Protein AF-A0A8T6RUY5-F1 (afdb_monomer_lite)

Radius of gyration: 23.04 Å; chains: 1; bounding box: 45×38×57 Å

Structure (mmCIF, N/CA/C/O backbone):
data_AF-A0A8T6RUY5-F1
#
_entry.id   AF-A0A8T6RUY5-F1
#
loop_
_atom_site.group_PDB
_atom_site.id
_atom_site.type_symbol
_atom_site.label_atom_id
_atom_site.label_alt_id
_atom_site.label_comp_id
_atom_site.label_asym_id
_atom_site.label_entity_id
_atom_site.label_seq_id
_atom_site.pdbx_PDB_ins_code
_atom_site.Cartn_x
_atom_site.Cartn_y
_atom_site.Cartn_z
_atom_site.occupancy
_atom_site.B_iso_or_equiv
_atom_site.auth_seq_id
_atom_site.auth_comp_id
_atom_site.auth_asym_id
_atom_site.auth_atom_id
_atom_site.pdbx_PDB_model_num
ATOM 1 N N . ASP A 1 1 ? 9.191 -5.852 -32.279 1.00 81.44 1 ASP A N 1
ATOM 2 C CA . ASP A 1 1 ? 8.400 -6.470 -31.180 1.00 81.44 1 ASP A CA 1
ATOM 3 C C . ASP A 1 1 ? 9.292 -6.345 -29.969 1.00 81.44 1 ASP A C 1
ATOM 5 O O . ASP A 1 1 ? 10.422 -6.797 -30.068 1.00 81.44 1 ASP A O 1
ATOM 9 N N . ILE A 1 2 ? 8.865 -5.676 -28.896 1.00 90.62 2 ILE A N 1
ATOM 10 C CA . ILE A 1 2 ? 9.793 -5.105 -27.901 1.00 90.62 2 ILE A CA 1
ATOM 11 C C . ILE A 1 2 ? 10.819 -6.115 -27.366 1.00 90.62 2 ILE A C 1
ATOM 13 O O . ILE A 1 2 ? 11.994 -5.787 -27.226 1.00 90.62 2 ILE A O 1
ATOM 17 N N . TYR A 1 3 ? 10.406 -7.360 -27.105 1.00 92.69 3 TYR A N 1
ATOM 18 C CA . TYR A 1 3 ? 11.329 -8.384 -26.614 1.00 92.69 3 TYR A CA 1
ATOM 19 C C . TYR A 1 3 ? 12.297 -8.864 -27.704 1.00 92.69 3 TYR A C 1
ATOM 21 O O . TYR A 1 3 ? 13.452 -9.144 -27.395 1.00 92.69 3 TYR A O 1
ATOM 29 N N . LEU A 1 4 ? 11.862 -8.946 -28.967 1.00 94.50 4 LEU A N 1
ATOM 30 C CA . LEU A 1 4 ? 12.744 -9.278 -30.090 1.00 94.50 4 LEU A CA 1
ATOM 31 C C . LEU A 1 4 ? 13.763 -8.169 -30.323 1.00 94.50 4 LEU A C 1
ATOM 33 O O . LEU A 1 4 ? 14.944 -8.476 -30.429 1.00 94.50 4 LEU A O 1
ATOM 37 N N . ASP A 1 5 ? 13.322 -6.911 -30.331 1.00 94.81 5 ASP A N 1
ATOM 38 C CA . ASP A 1 5 ? 14.187 -5.751 -30.569 1.00 94.81 5 ASP A CA 1
ATOM 39 C C . ASP A 1 5 ? 15.249 -5.658 -29.449 1.00 94.81 5 ASP A C 1
ATOM 41 O O . ASP A 1 5 ? 16.430 -5.422 -29.702 1.00 94.81 5 ASP A O 1
ATOM 45 N N . TRP A 1 6 ? 14.868 -5.988 -28.208 1.00 94.69 6 TRP A N 1
ATOM 46 C CA . TRP A 1 6 ? 15.792 -6.093 -27.075 1.00 94.69 6 TRP A CA 1
ATOM 47 C C . TRP A 1 6 ? 16.830 -7.206 -27.255 1.00 94.69 6 TRP A C 1
ATOM 49 O O . TRP A 1 6 ? 18.025 -6.994 -27.040 1.00 94.69 6 TRP A O 1
ATOM 59 N N . PHE A 1 7 ? 16.392 -8.406 -27.651 1.00 96.50 7 PHE A N 1
ATOM 60 C CA . PHE A 1 7 ? 17.310 -9.517 -27.899 1.00 96.50 7 PHE A CA 1
ATOM 61 C C . PHE A 1 7 ? 18.222 -9.256 -29.097 1.00 96.50 7 PHE A C 1
ATOM 63 O O . PHE A 1 7 ? 19.394 -9.605 -29.034 1.00 96.50 7 PHE A O 1
ATOM 70 N N . GLN A 1 8 ? 17.726 -8.634 -30.162 1.00 96.38 8 GLN A N 1
ATOM 71 C CA . GLN A 1 8 ? 18.528 -8.252 -31.323 1.00 96.38 8 GLN A CA 1
ATOM 72 C C . GLN A 1 8 ? 19.637 -7.273 -30.940 1.00 96.38 8 GLN A C 1
ATOM 74 O O . GLN A 1 8 ? 20.793 -7.499 -31.293 1.00 96.38 8 GLN A O 1
ATOM 79 N N . HIS A 1 9 ? 19.319 -6.264 -30.129 1.00 95.62 9 HIS A N 1
ATOM 80 C CA . HIS A 1 9 ? 20.312 -5.305 -29.661 1.00 95.62 9 HIS A CA 1
ATOM 81 C C . HIS A 1 9 ? 21.438 -5.972 -28.857 1.00 95.62 9 HIS A C 1
ATOM 83 O O . HIS A 1 9 ? 22.618 -5.770 -29.132 1.00 95.62 9 HIS A O 1
ATOM 89 N N . TRP A 1 10 ? 21.086 -6.817 -27.882 1.00 96.31 10 TRP A N 1
ATOM 90 C CA . TRP A 1 10 ? 22.069 -7.378 -26.946 1.00 96.31 10 TRP A CA 1
ATOM 91 C C . TRP A 1 10 ? 22.715 -8.697 -27.382 1.00 96.31 10 TRP A C 1
ATOM 93 O O . TRP A 1 10 ? 23.845 -8.971 -26.985 1.00 96.31 10 TRP A O 1
ATOM 103 N N . LEU A 1 11 ? 22.009 -9.547 -28.134 1.00 96.94 11 LEU A N 1
ATOM 104 C CA . LEU A 1 11 ? 22.498 -10.872 -28.544 1.00 96.94 11 LEU A CA 1
ATOM 105 C C . LEU A 1 11 ? 23.002 -10.899 -29.986 1.00 96.94 11 LEU A C 1
ATOM 107 O O . LEU A 1 11 ? 23.891 -11.693 -30.289 1.00 96.94 11 LEU A O 1
ATOM 111 N N . ALA A 1 12 ? 22.417 -10.087 -30.867 1.00 95.88 12 ALA A N 1
ATOM 112 C CA . ALA A 1 12 ? 22.814 -10.005 -32.271 1.00 95.88 12 ALA A CA 1
ATOM 113 C C . ALA A 1 12 ? 23.667 -8.761 -32.583 1.00 95.88 12 ALA A C 1
ATOM 115 O O . ALA A 1 12 ? 24.105 -8.619 -33.721 1.00 95.88 12 ALA A O 1
ATOM 116 N N . GLU A 1 13 ? 23.928 -7.905 -31.583 1.00 94.62 13 GLU A N 1
ATOM 117 C CA . GLU A 1 13 ? 24.676 -6.643 -31.720 1.00 94.62 13 GLU A CA 1
ATOM 118 C C . GLU A 1 13 ? 24.072 -5.713 -32.793 1.00 94.62 13 GLU A C 1
ATOM 120 O O . GLU A 1 13 ? 24.780 -4.954 -33.457 1.00 94.62 13 GLU A O 1
ATOM 125 N N . GLU A 1 14 ? 22.750 -5.783 -32.986 1.00 95.69 14 GLU A N 1
ATOM 126 C CA . GLU A 1 14 ? 22.036 -4.932 -33.936 1.00 95.69 14 GLU A CA 1
ATOM 1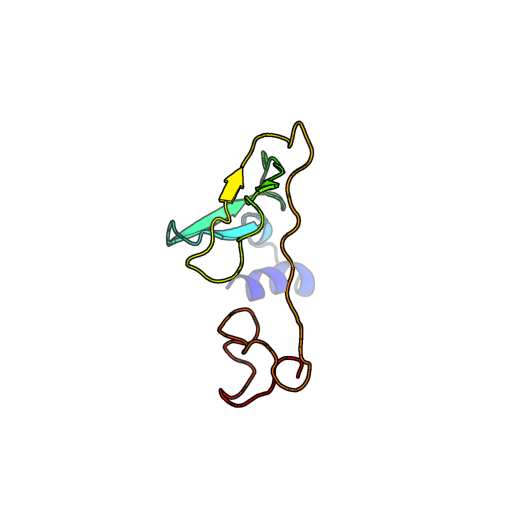27 C C . GLU A 1 14 ? 21.830 -3.522 -33.363 1.00 95.69 14 GLU A C 1
ATOM 129 O O . GLU A 1 14 ? 21.337 -3.335 -32.249 1.00 95.69 14 GLU A O 1
ATOM 134 N N . ASP A 1 15 ? 22.182 -2.511 -34.155 1.00 92.62 15 ASP A N 1
ATOM 135 C CA . ASP A 1 15 ? 21.874 -1.116 -33.847 1.00 92.62 15 ASP A CA 1
ATOM 136 C C . ASP A 1 15 ? 20.409 -0.841 -34.212 1.00 92.62 15 ASP A C 1
ATOM 138 O O . ASP A 1 15 ? 20.048 -0.760 -35.390 1.00 92.62 15 ASP A O 1
ATOM 142 N N . ASN A 1 16 ? 19.551 -0.800 -33.194 1.00 92.19 16 ASN A N 1
ATOM 143 C CA . ASN A 1 16 ? 18.116 -0.581 -33.315 1.00 92.19 16 ASN A CA 1
ATOM 144 C C . ASN A 1 16 ? 17.625 0.396 -32.233 1.00 92.19 16 ASN A C 1
ATOM 146 O O . ASN A 1 16 ? 18.328 0.689 -31.266 1.00 92.19 16 ASN A O 1
ATOM 150 N N . ASP A 1 17 ? 16.386 0.864 -32.370 1.00 93.06 17 ASP A N 1
ATOM 151 C CA . ASP A 1 17 ? 15.836 1.929 -31.521 1.00 93.06 17 ASP A CA 1
ATOM 152 C C . ASP A 1 17 ? 15.312 1.422 -30.158 1.00 93.06 17 ASP A C 1
ATOM 154 O O . ASP A 1 17 ? 14.565 2.122 -29.470 1.00 93.06 17 ASP A O 1
ATOM 158 N N . VAL A 1 18 ? 15.653 0.196 -29.728 1.00 92.44 18 VAL A N 1
ATOM 159 C CA . VAL A 1 18 ? 15.093 -0.368 -28.482 1.00 92.44 18 VAL A CA 1
ATOM 160 C C . VAL A 1 18 ? 15.510 0.424 -27.239 1.00 92.44 18 VAL A C 1
ATOM 162 O O . VAL A 1 18 ? 14.788 0.443 -26.241 1.00 92.44 18 VAL A O 1
ATOM 165 N N . LEU A 1 19 ? 16.657 1.108 -27.296 1.00 91.25 19 LEU A N 1
ATOM 166 C CA . LEU A 1 19 ? 17.152 1.953 -26.209 1.00 91.25 19 LEU A CA 1
ATOM 167 C C . LEU A 1 19 ? 16.455 3.322 -26.124 1.00 91.25 19 LEU A C 1
ATOM 169 O O . LEU A 1 19 ? 16.563 3.971 -25.083 1.00 91.25 19 LEU A O 1
ATOM 173 N N . ASP A 1 20 ? 15.721 3.739 -27.161 1.00 91.75 20 ASP A N 1
ATOM 174 C CA . ASP A 1 20 ? 14.945 4.989 -27.162 1.00 91.75 20 ASP A CA 1
ATOM 175 C C . ASP A 1 20 ? 13.590 4.836 -26.450 1.00 91.75 20 ASP A C 1
ATOM 177 O O . ASP A 1 20 ? 12.881 5.815 -26.192 1.00 91.75 20 ASP A O 1
ATOM 181 N N . MET A 1 21 ? 13.203 3.601 -26.122 1.00 89.88 21 MET A N 1
ATOM 182 C CA . MET A 1 21 ? 11.973 3.324 -25.394 1.00 89.88 21 MET A CA 1
ATOM 183 C C . MET A 1 21 ? 12.050 3.797 -23.933 1.00 89.88 21 MET A C 1
ATOM 185 O O . MET A 1 21 ? 13.111 3.726 -23.309 1.00 89.88 21 MET A O 1
ATOM 189 N N . PRO A 1 22 ? 10.915 4.202 -23.326 1.00 90.88 22 PRO A N 1
ATOM 190 C CA . PRO A 1 22 ? 10.893 4.543 -21.910 1.00 90.88 22 PRO A CA 1
ATOM 191 C C . PRO A 1 22 ? 11.329 3.361 -21.045 1.00 90.88 22 PRO A C 1
ATOM 193 O O . PRO A 1 22 ? 10.880 2.230 -21.254 1.00 90.88 22 PRO A O 1
ATOM 196 N N . LYS A 1 23 ? 12.145 3.636 -20.023 1.00 91.62 23 LYS A N 1
ATOM 197 C CA . LYS A 1 23 ? 12.713 2.598 -19.144 1.00 91.62 23 LYS A CA 1
ATOM 198 C C . LYS A 1 23 ? 11.655 1.790 -18.404 1.00 91.62 23 LYS A C 1
ATOM 200 O O . LYS A 1 23 ? 11.870 0.617 -18.105 1.00 91.62 23 LYS A O 1
ATOM 205 N N . LEU A 1 24 ? 10.526 2.420 -18.084 1.00 94.38 24 LEU A N 1
ATOM 206 C CA . LEU A 1 24 ? 9.385 1.773 -17.462 1.00 94.38 24 LEU A CA 1
ATOM 207 C C . LEU A 1 24 ? 8.099 2.161 -18.170 1.00 94.38 24 LEU A C 1
ATOM 209 O O . LEU A 1 24 ? 7.860 3.331 -18.469 1.00 94.38 24 LEU A O 1
ATOM 213 N N . GLN A 1 25 ? 7.233 1.170 -18.339 1.00 94.62 25 GLN A N 1
ATOM 214 C CA . GLN A 1 25 ? 5.837 1.349 -18.702 1.00 94.62 25 GLN A CA 1
ATOM 215 C C . GLN A 1 25 ? 4.975 0.658 -17.649 1.00 94.62 25 GLN A C 1
ATOM 217 O O . GLN A 1 25 ? 5.254 -0.475 -17.257 1.00 94.62 25 GLN A O 1
ATOM 222 N N . TYR A 1 26 ? 3.938 1.340 -17.174 1.00 95.25 26 TYR A N 1
ATOM 223 C CA . TYR A 1 26 ? 3.018 0.817 -16.172 1.00 95.25 26 TYR A CA 1
ATOM 224 C C . TYR A 1 26 ? 1.577 1.163 -16.534 1.00 95.25 26 TYR A C 1
ATOM 226 O O . TYR A 1 26 ? 1.293 2.194 -17.146 1.00 95.25 26 TYR A O 1
ATOM 234 N N . TYR A 1 27 ? 0.656 0.286 -16.145 1.00 96.50 27 TYR A N 1
ATOM 235 C CA . TYR A 1 27 ? -0.770 0.501 -16.340 1.00 96.50 27 TYR A CA 1
ATOM 236 C C . TYR A 1 27 ? -1.375 1.130 -15.084 1.00 96.50 27 TYR A C 1
ATOM 238 O O . TYR A 1 27 ? -1.378 0.521 -14.009 1.00 96.50 27 TYR A O 1
ATOM 246 N N . LEU A 1 28 ? -1.878 2.358 -15.202 1.00 96.50 28 LEU A N 1
ATOM 247 C CA . LEU A 1 28 ? -2.474 3.076 -14.082 1.00 96.50 28 LEU A CA 1
ATOM 248 C C . LEU A 1 28 ? -3.933 2.642 -13.898 1.00 96.50 28 LEU A C 1
ATOM 250 O O . LEU A 1 28 ? -4.843 3.128 -14.572 1.00 96.50 28 LEU A O 1
ATOM 254 N N . MET A 1 29 ? -4.155 1.728 -12.953 1.00 95.44 29 MET A N 1
ATOM 255 C CA . MET A 1 29 ? -5.498 1.300 -12.555 1.00 95.44 29 MET A CA 1
ATOM 256 C C . MET A 1 29 ? -6.332 2.491 -12.050 1.00 95.44 29 MET A C 1
ATOM 258 O O . MET A 1 29 ? -5.805 3.432 -11.459 1.00 95.44 29 MET A O 1
ATOM 262 N N . GLY A 1 30 ? -7.641 2.473 -12.309 1.00 96.12 30 GLY A N 1
ATOM 263 C CA . GLY A 1 30 ? -8.552 3.586 -12.013 1.00 96.12 30 GLY A CA 1
ATOM 264 C C . GLY A 1 30 ? -8.606 4.636 -13.128 1.00 96.12 30 GLY A C 1
ATOM 265 O O . GLY A 1 30 ? -9.700 4.997 -13.551 1.00 96.12 30 GLY A O 1
ATOM 266 N N . ALA A 1 31 ? -7.451 5.060 -13.656 1.00 96.69 31 ALA A N 1
ATOM 267 C CA . ALA A 1 31 ? -7.377 5.902 -14.859 1.00 96.69 31 ALA A CA 1
ATOM 268 C C . ALA A 1 31 ? -7.515 5.089 -16.161 1.00 96.69 31 ALA A C 1
ATOM 270 O O . ALA A 1 31 ? -7.966 5.620 -17.170 1.00 96.69 31 ALA A O 1
ATOM 271 N N . ASN A 1 32 ? -7.187 3.793 -16.111 1.00 96.56 32 ASN A N 1
ATOM 272 C CA . ASN A 1 32 ? -7.279 2.837 -17.218 1.00 96.56 32 ASN A CA 1
ATOM 273 C C . ASN A 1 32 ? -6.437 3.216 -18.444 1.00 96.56 32 ASN A C 1
ATOM 275 O O . ASN A 1 32 ? -6.901 3.150 -19.582 1.00 96.56 32 ASN A O 1
ATOM 279 N N . GLU A 1 33 ? -5.184 3.597 -18.212 1.00 97.38 33 GLU A N 1
ATOM 280 C CA . GLU A 1 33 ? -4.265 4.019 -19.267 1.00 97.38 33 GLU A CA 1
ATOM 281 C C . GLU A 1 33 ? -2.832 3.538 -19.014 1.00 97.38 33 GLU A C 1
ATOM 283 O O . GLU A 1 33 ? -2.416 3.311 -17.874 1.00 97.38 33 GLU A O 1
ATOM 288 N N . TRP A 1 34 ? -2.069 3.409 -20.098 1.00 96.50 34 TRP A N 1
ATOM 289 C CA . TRP A 1 34 ? -0.630 3.177 -20.047 1.00 96.50 34 TRP A CA 1
ATOM 290 C C . TRP A 1 34 ? 0.114 4.489 -19.800 1.00 96.50 34 TRP A C 1
ATOM 292 O O . TRP A 1 34 ? -0.178 5.506 -20.430 1.00 96.50 34 TRP A O 1
ATOM 302 N N . ARG A 1 35 ? 1.097 4.455 -18.901 1.00 96.12 35 ARG A N 1
ATOM 303 C CA . ARG A 1 35 ? 2.020 5.560 -18.616 1.00 96.12 35 ARG A CA 1
ATOM 304 C C . ARG A 1 35 ? 3.458 5.067 -18.621 1.00 96.12 35 ARG A C 1
ATOM 306 O O . ARG A 1 35 ? 3.711 3.874 -18.471 1.00 96.12 35 A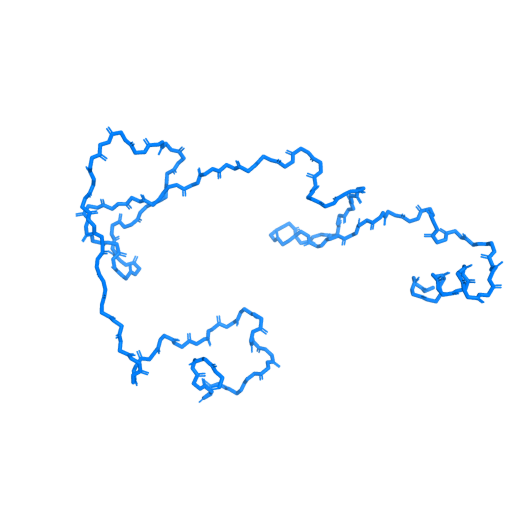RG A O 1
ATOM 313 N N . SER A 1 36 ? 4.392 5.999 -18.756 1.00 96.06 36 SER A N 1
ATOM 314 C CA . SER A 1 36 ? 5.825 5.728 -18.721 1.00 96.06 36 SER A CA 1
ATOM 315 C C . SER A 1 36 ? 6.541 6.535 -17.642 1.00 96.06 36 SER A C 1
ATOM 317 O O . SER A 1 36 ? 6.088 7.616 -17.265 1.00 96.06 36 SER A O 1
ATOM 319 N N . ALA A 1 37 ? 7.661 6.007 -17.152 1.00 95.25 37 ALA A N 1
ATOM 320 C CA . ALA A 1 37 ? 8.542 6.671 -16.195 1.00 95.25 37 ALA A CA 1
ATOM 321 C C . ALA A 1 37 ? 10.005 6.261 -16.425 1.00 95.25 37 ALA A C 1
ATOM 323 O O . ALA A 1 37 ? 10.285 5.208 -16.997 1.00 95.25 37 ALA A O 1
ATOM 324 N N . GLU A 1 38 ? 10.934 7.079 -15.935 1.00 94.88 38 GLU A N 1
ATOM 325 C CA . GLU A 1 38 ? 12.378 6.813 -16.026 1.00 94.88 38 GLU A CA 1
ATOM 326 C C . GLU A 1 38 ? 12.921 5.982 -14.858 1.00 94.88 38 GLU A C 1
ATOM 328 O O . GLU A 1 38 ? 14.021 5.429 -14.931 1.00 94.88 38 GLU A O 1
ATOM 333 N N . SER A 1 39 ? 12.163 5.887 -13.767 1.00 94.75 39 SER A N 1
ATOM 334 C CA . SER A 1 39 ? 12.546 5.157 -12.564 1.00 94.75 39 SER A CA 1
ATOM 335 C C . SER A 1 39 ? 11.338 4.546 -11.853 1.00 94.75 39 SER A C 1
ATOM 337 O O . SER A 1 39 ? 10.192 4.966 -12.028 1.00 94.75 39 SER A O 1
ATOM 339 N N . TRP A 1 40 ? 11.621 3.532 -11.033 1.00 94.12 40 TRP A N 1
ATOM 340 C CA . TRP A 1 40 ? 10.709 3.034 -10.012 1.00 94.12 40 TRP A CA 1
ATOM 341 C C . TRP A 1 40 ? 11.373 3.146 -8.634 1.00 94.12 40 TRP A C 1
ATOM 343 O O . TRP A 1 40 ? 12.502 2.668 -8.492 1.00 94.12 40 TRP A O 1
ATOM 353 N N . PRO A 1 41 ? 10.703 3.713 -7.611 1.00 95.62 41 PRO A N 1
ATOM 354 C CA . PRO A 1 41 ? 9.382 4.357 -7.650 1.00 95.62 41 PRO A CA 1
ATOM 355 C C . PRO A 1 41 ? 9.338 5.571 -8.589 1.00 95.62 41 PRO A C 1
ATOM 357 O O . PRO A 1 41 ? 10.378 6.155 -8.882 1.00 95.62 41 PRO A O 1
ATOM 360 N N . VAL A 1 42 ? 8.142 5.940 -9.061 1.00 95.69 42 VAL A N 1
ATOM 361 C CA . VAL A 1 42 ? 7.959 7.100 -9.952 1.00 95.69 42 VAL A CA 1
ATOM 362 C C . VAL A 1 42 ? 8.520 8.359 -9.282 1.00 95.69 42 VAL A C 1
ATOM 364 O O . VAL A 1 42 ? 8.327 8.566 -8.080 1.00 95.69 42 VAL A O 1
ATOM 367 N N . GLU A 1 43 ? 9.218 9.199 -10.044 1.00 94.56 43 GLU A N 1
ATOM 368 C CA . GLU A 1 43 ? 9.794 10.446 -9.535 1.00 94.56 43 GLU A CA 1
ATOM 369 C C . GLU A 1 43 ? 8.736 11.315 -8.830 1.00 94.56 43 GLU A C 1
ATOM 371 O O . GLU A 1 43 ? 7.598 11.431 -9.283 1.00 94.56 43 GLU A O 1
ATOM 376 N N . GLY A 1 44 ? 9.102 11.897 -7.685 1.00 94.94 44 GLY A N 1
ATOM 377 C CA . GLY A 1 44 ? 8.178 12.677 -6.856 1.00 94.94 44 GLY A CA 1
ATOM 378 C C . GLY A 1 44 ? 7.218 11.846 -5.996 1.00 94.94 44 GLY A C 1
ATOM 379 O O . GLY A 1 44 ? 6.330 12.419 -5.371 1.00 94.94 44 GLY A O 1
ATOM 380 N N . THR A 1 45 ? 7.373 10.517 -5.927 1.00 96.56 45 THR A N 1
ATOM 381 C CA . THR A 1 45 ? 6.604 9.686 -4.984 1.00 96.56 45 THR A CA 1
ATOM 382 C C . THR A 1 45 ? 6.910 10.082 -3.539 1.00 96.56 45 THR A C 1
ATOM 384 O O . THR A 1 45 ? 8.036 9.928 -3.064 1.00 96.56 45 THR A O 1
ATOM 387 N N . GLU A 1 46 ? 5.883 10.522 -2.816 1.00 97.19 46 GLU A N 1
ATOM 388 C CA . GLU A 1 46 ? 5.946 10.787 -1.380 1.00 97.19 46 GLU A CA 1
ATOM 389 C C . GLU A 1 46 ? 5.314 9.630 -0.600 1.00 97.19 46 GLU A C 1
ATOM 391 O O . GLU A 1 46 ? 4.108 9.382 -0.673 1.00 97.19 46 GLU A O 1
ATOM 396 N N . PHE A 1 47 ? 6.124 8.918 0.182 1.00 96.81 47 PHE A N 1
ATOM 397 C CA . PHE A 1 47 ? 5.621 7.893 1.093 1.00 96.81 47 PHE A CA 1
ATOM 398 C C . PHE A 1 47 ? 5.006 8.560 2.322 1.00 96.81 47 PHE A C 1
ATOM 400 O O . PHE A 1 47 ? 5.719 9.043 3.204 1.00 96.81 47 PHE A O 1
ATOM 407 N N . ARG A 1 48 ? 3.673 8.586 2.379 1.00 96.81 48 ARG A N 1
ATOM 408 C CA . ARG A 1 48 ? 2.922 9.213 3.470 1.00 96.81 48 ARG A CA 1
ATOM 409 C C . ARG A 1 48 ? 2.259 8.160 4.367 1.00 96.81 48 ARG A C 1
ATOM 411 O O . ARG A 1 48 ? 1.483 7.355 3.851 1.00 96.81 48 ARG A O 1
ATOM 418 N N . PRO A 1 49 ? 2.506 8.170 5.691 1.00 97.50 49 PRO A N 1
ATOM 419 C CA . PRO A 1 49 ? 1.804 7.293 6.623 1.00 97.50 49 PRO A CA 1
ATOM 420 C C . PRO A 1 49 ? 0.298 7.567 6.637 1.00 97.50 49 PRO A C 1
ATOM 422 O O . PRO A 1 49 ? -0.117 8.721 6.729 1.00 97.50 49 PRO A O 1
ATOM 425 N N . LEU A 1 50 ? -0.499 6.502 6.587 1.00 97.81 50 LEU A N 1
ATOM 426 C CA . LEU A 1 50 ? -1.944 6.524 6.795 1.00 97.81 50 LEU A CA 1
ATOM 427 C C . LEU A 1 50 ? -2.248 5.680 8.038 1.00 97.81 50 LEU A C 1
ATOM 429 O O . LEU A 1 50 ? -1.942 4.489 8.067 1.00 97.81 50 LEU A O 1
ATOM 433 N N . TYR A 1 51 ? -2.783 6.309 9.078 1.00 97.56 51 TYR A N 1
ATOM 434 C CA . TYR A 1 51 ? -2.956 5.724 10.405 1.00 97.56 51 TYR A CA 1
ATOM 435 C C . TYR A 1 51 ? -4.333 5.069 10.557 1.00 97.56 51 TYR A C 1
ATOM 437 O O . TYR A 1 51 ? -5.345 5.629 10.128 1.00 97.56 51 TYR A O 1
ATOM 445 N N . LEU A 1 52 ? -4.356 3.898 11.199 1.00 96.75 52 LEU A N 1
ATOM 446 C CA . LEU A 1 52 ? -5.571 3.209 11.643 1.00 96.75 52 LEU A CA 1
ATOM 447 C C . LEU A 1 52 ? -6.139 3.910 12.884 1.00 96.75 52 LEU A C 1
ATOM 449 O O . LEU A 1 52 ? -5.367 4.357 13.733 1.00 96.75 52 LEU A O 1
ATOM 453 N N . ARG A 1 53 ? -7.467 4.018 12.979 1.00 96.50 53 ARG A N 1
ATOM 454 C CA . ARG A 1 53 ? -8.176 4.599 14.128 1.00 96.50 53 ARG A CA 1
ATOM 455 C C . ARG A 1 53 ? -9.515 3.879 14.322 1.00 96.50 53 ARG A C 1
ATOM 457 O O . ARG A 1 53 ? -10.159 3.531 13.330 1.00 96.50 53 ARG A O 1
ATOM 464 N N . SER A 1 54 ? -9.978 3.779 15.557 1.00 96.12 54 SER A N 1
ATOM 465 C CA . SER A 1 54 ? -11.277 3.207 15.942 1.00 96.12 54 SER A CA 1
ATOM 466 C C . SER A 1 54 ? -11.626 3.656 17.363 1.00 96.12 54 SER A C 1
ATOM 468 O O . SER A 1 54 ? -10.764 4.194 18.064 1.00 96.12 54 SER A O 1
ATOM 470 N N . ASP A 1 55 ? -12.870 3.443 17.793 1.00 95.31 55 ASP A N 1
ATOM 471 C CA . ASP A 1 55 ? -13.253 3.552 19.207 1.00 95.31 55 ASP A CA 1
ATOM 472 C C . ASP A 1 55 ? -13.295 2.147 19.861 1.00 95.31 55 ASP A C 1
ATOM 474 O O . ASP A 1 55 ? -13.995 1.925 20.852 1.00 95.31 55 ASP A O 1
ATOM 478 N N . GLY A 1 56 ? -12.503 1.202 19.323 1.00 96.31 56 GLY A N 1
ATOM 479 C CA . GLY A 1 56 ? -12.406 -0.201 19.752 1.00 96.31 56 GLY A CA 1
ATOM 480 C C . GLY A 1 56 ? -13.389 -1.151 19.061 1.00 96.31 56 GLY A C 1
ATOM 481 O O . GLY A 1 56 ? -13.642 -2.245 19.568 1.00 96.31 56 GLY A O 1
ATOM 482 N N . GLY A 1 57 ? -14.002 -0.720 17.954 1.00 96.62 57 GLY A N 1
ATOM 483 C CA . GLY A 1 57 ? -15.042 -1.455 17.242 1.00 96.62 57 GLY A CA 1
ATOM 484 C C . GLY A 1 57 ? -14.812 -1.571 15.737 1.00 96.62 57 GLY A C 1
ATOM 485 O O . GLY A 1 57 ? -15.792 -1.552 14.988 1.00 96.62 57 GLY A O 1
ATOM 486 N N . ALA A 1 58 ? -13.570 -1.695 15.258 1.00 97.88 58 ALA A N 1
ATOM 487 C CA . ALA A 1 58 ? -13.287 -1.749 13.819 1.00 97.88 58 ALA A CA 1
ATOM 488 C C . ALA A 1 58 ? -13.707 -3.068 13.141 1.00 97.88 58 ALA A C 1
ATOM 490 O O . ALA A 1 58 ? -13.668 -3.172 11.912 1.00 97.88 58 ALA A O 1
ATOM 491 N N . ASN A 1 59 ? -14.087 -4.093 13.909 1.00 97.81 59 ASN A N 1
ATOM 492 C CA . ASN A 1 59 ? -14.444 -5.403 13.376 1.00 97.81 59 ASN A CA 1
ATOM 493 C C . ASN A 1 59 ? -15.654 -5.326 12.434 1.00 97.81 59 ASN A C 1
ATOM 495 O O . ASN A 1 59 ? -16.676 -4.704 12.728 1.00 97.81 59 ASN A O 1
ATOM 499 N N . THR A 1 60 ? -15.580 -6.091 11.340 1.00 97.00 60 THR A N 1
ATOM 500 C CA . THR A 1 60 ? -16.568 -6.126 10.248 1.00 97.00 60 THR A CA 1
ATOM 501 C C . THR A 1 60 ? -16.659 -4.825 9.440 1.00 97.00 60 THR A C 1
ATOM 503 O O . THR A 1 60 ? -16.218 -3.759 9.847 1.00 97.00 60 THR A O 1
ATOM 506 N N . ARG A 1 61 ? -17.318 -4.887 8.277 1.00 95.75 61 ARG A N 1
ATOM 507 C CA . ARG A 1 61 ? -17.581 -3.700 7.439 1.00 95.75 61 ARG A CA 1
ATOM 508 C C . ARG A 1 61 ? -18.431 -2.628 8.142 1.00 95.75 61 ARG A C 1
ATOM 510 O O . ARG A 1 61 ? -18.439 -1.485 7.702 1.00 95.75 61 ARG A O 1
ATOM 517 N N . SER A 1 62 ? -19.209 -3.015 9.150 1.00 97.31 62 SER A N 1
ATOM 518 C CA . SER A 1 62 ? -20.138 -2.127 9.855 1.00 97.31 62 SER A CA 1
ATOM 519 C C . SER A 1 62 ? -19.562 -1.570 11.159 1.00 97.31 62 SER A C 1
ATOM 521 O O . SER A 1 62 ? -20.307 -0.935 11.903 1.00 97.31 62 SER A O 1
ATOM 523 N N . GLY A 1 63 ? -18.278 -1.822 11.430 1.00 97.12 63 GLY A N 1
ATOM 524 C CA . GLY A 1 63 ? -17.550 -1.251 12.556 1.00 97.12 63 GLY A CA 1
ATOM 525 C C . GLY A 1 63 ? -17.261 0.246 12.408 1.00 97.12 63 GLY A C 1
ATOM 526 O O . GLY A 1 63 ? -17.708 0.904 11.464 1.00 97.12 63 GLY A O 1
ATOM 527 N N . ASP A 1 64 ? -16.490 0.779 13.350 1.00 97.44 64 ASP A N 1
ATOM 528 C CA . ASP A 1 64 ? -16.153 2.208 13.462 1.00 97.44 64 ASP A CA 1
ATOM 529 C C . ASP A 1 64 ? -14.770 2.582 12.886 1.00 97.44 64 ASP A C 1
ATOM 531 O O . ASP A 1 64 ? -14.336 3.736 12.974 1.00 97.44 64 ASP A O 1
ATOM 535 N N . GLY A 1 65 ? -14.087 1.611 12.274 1.00 97.19 65 GLY A N 1
ATOM 536 C CA . GLY A 1 65 ? -12.736 1.763 11.753 1.00 97.19 65 GLY A CA 1
ATOM 537 C C . GLY A 1 65 ? -12.627 2.872 10.704 1.00 97.19 65 GLY A C 1
ATOM 538 O O . GLY A 1 65 ? -13.428 2.972 9.770 1.00 97.19 65 GLY A O 1
ATOM 539 N N . ARG A 1 66 ? -11.592 3.701 10.831 1.00 96.75 66 ARG A N 1
ATOM 540 C CA . ARG A 1 66 ? -11.314 4.829 9.929 1.00 96.75 66 ARG A CA 1
ATOM 541 C C . ARG A 1 66 ? -9.816 4.972 9.665 1.00 96.75 66 ARG A C 1
ATOM 543 O O . ARG A 1 66 ? -8.978 4.540 10.452 1.00 96.75 66 ARG A O 1
ATOM 550 N N . LEU A 1 67 ? -9.491 5.620 8.549 1.00 97.44 67 LEU A N 1
ATOM 551 C CA . LEU A 1 67 ? -8.124 5.955 8.154 1.00 97.44 67 LEU A CA 1
ATOM 552 C C . LEU A 1 67 ? -7.906 7.461 8.281 1.00 97.44 67 LEU A C 1
ATOM 554 O O . LEU A 1 67 ? -8.756 8.245 7.857 1.00 97.44 67 LEU A O 1
ATOM 558 N N . SER A 1 68 ? -6.770 7.863 8.848 1.00 96.81 68 SER A N 1
ATOM 559 C CA . SER A 1 68 ? -6.411 9.274 9.019 1.00 96.81 68 SER A CA 1
ATOM 560 C C . SER A 1 68 ? -4.979 9.554 8.587 1.00 96.81 68 SER A C 1
ATOM 562 O O . SER A 1 68 ? -4.083 8.743 8.795 1.00 96.81 68 SER A O 1
ATOM 564 N N . TRP A 1 69 ? -4.749 10.733 8.012 1.00 97.69 69 TRP A N 1
ATOM 565 C CA . TRP A 1 69 ? -3.399 11.234 7.747 1.00 97.69 69 TRP A CA 1
ATOM 566 C C . TRP A 1 69 ? -2.764 11.912 8.967 1.00 97.69 69 TRP A C 1
ATOM 568 O O . TRP A 1 69 ? -1.565 12.190 8.948 1.00 97.69 69 TRP A O 1
ATOM 578 N N . ASP A 1 70 ? -3.563 12.215 9.991 1.00 96.19 70 ASP A N 1
ATOM 579 C CA . ASP A 1 70 ? -3.106 12.859 11.216 1.00 96.19 70 ASP A CA 1
ATOM 580 C C . ASP A 1 70 ? -2.485 11.831 12.160 1.00 96.19 70 ASP A C 1
ATOM 582 O O . ASP A 1 70 ? -3.039 10.753 12.388 1.00 96.19 70 ASP A O 1
ATOM 586 N N . VAL A 1 71 ? -1.337 12.191 12.730 1.00 95.44 71 VAL A N 1
ATOM 587 C CA . VAL A 1 71 ? -0.637 11.357 13.709 1.00 95.44 71 VAL A CA 1
ATOM 588 C C . VAL A 1 71 ? -1.501 11.218 14.970 1.00 95.44 71 VAL A C 1
ATOM 590 O O . VAL A 1 71 ? -1.968 12.238 15.485 1.00 95.44 71 VAL A O 1
ATOM 593 N N . PRO A 1 72 ? -1.682 10.002 15.519 1.00 92.19 72 PRO A N 1
ATOM 594 C CA . PRO A 1 72 ? -2.334 9.816 16.808 1.00 92.19 72 PRO A CA 1
ATOM 595 C C . PRO A 1 72 ? -1.662 10.633 17.914 1.00 92.19 72 PRO A C 1
ATOM 597 O O . PRO A 1 72 ? -0.468 10.494 18.170 1.00 92.19 72 PRO A O 1
ATOM 600 N N . THR A 1 73 ? -2.430 11.496 18.580 1.00 91.50 73 THR A N 1
ATOM 601 C CA . THR A 1 73 ? -1.915 12.381 19.639 1.00 91.50 73 THR A CA 1
ATOM 602 C C . THR A 1 73 ? -2.111 11.831 21.052 1.00 91.50 73 THR A C 1
ATOM 604 O O . THR A 1 73 ? -1.719 12.481 22.017 1.00 91.50 73 THR A O 1
ATOM 607 N N . GLY A 1 74 ? -2.741 10.666 21.196 1.00 89.19 74 GLY A N 1
ATOM 608 C CA . GLY A 1 74 ? -3.048 10.036 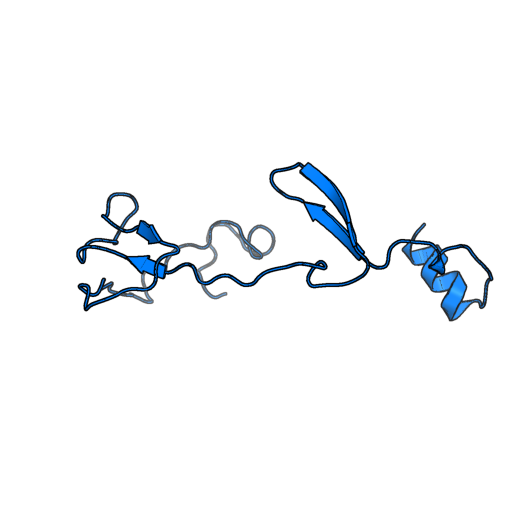22.476 1.00 89.19 74 GLY A CA 1
ATOM 609 C C . GLY A 1 74 ? -3.383 8.559 22.302 1.00 89.19 74 GLY A C 1
ATOM 610 O O . GLY A 1 74 ? -3.373 8.051 21.181 1.00 89.19 74 GLY A O 1
ATOM 611 N N . GLU A 1 75 ? -3.659 7.890 23.417 1.00 92.12 75 GLU A N 1
ATOM 612 C CA . GLU A 1 75 ? -4.082 6.491 23.416 1.00 92.12 75 GLU A CA 1
ATOM 613 C C . GLU A 1 75 ? -5.468 6.345 22.781 1.00 92.12 75 GLU A C 1
ATOM 615 O O . GLU A 1 75 ? -6.368 7.153 23.016 1.00 92.12 75 GLU A O 1
ATOM 620 N N . GLU A 1 76 ? -5.622 5.295 21.984 1.00 95.06 76 GLU A N 1
ATOM 621 C CA . GLU A 1 76 ? -6.896 4.844 21.437 1.00 95.06 76 GLU A CA 1
ATOM 622 C C . GLU A 1 76 ? -7.123 3.389 21.859 1.00 95.06 76 GLU A C 1
ATOM 624 O O . GLU A 1 76 ? -6.142 2.673 22.097 1.00 95.06 76 GLU A O 1
ATOM 629 N N . PRO A 1 77 ? -8.384 2.943 21.986 1.00 95.81 77 PRO A N 1
ATOM 630 C CA . PRO A 1 77 ? -8.683 1.543 22.256 1.00 95.81 77 PRO A CA 1
ATOM 631 C C . PRO A 1 77 ? -8.087 0.626 21.181 1.00 95.81 77 PRO A C 1
ATOM 633 O O . PRO A 1 77 ? -8.001 0.996 20.012 1.00 95.81 77 PRO A O 1
ATOM 636 N N . ALA A 1 78 ? -7.685 -0.580 21.578 1.00 96.12 78 ALA A N 1
ATOM 637 C CA . ALA A 1 78 ? -7.263 -1.606 20.634 1.00 96.12 78 ALA A CA 1
ATOM 638 C C . ALA A 1 78 ? -8.481 -2.307 20.014 1.00 96.12 78 ALA A C 1
ATOM 640 O O . ALA A 1 78 ? -9.478 -2.535 20.698 1.00 96.12 78 ALA A O 1
ATOM 641 N N . ASP A 1 79 ? -8.361 -2.699 18.747 1.00 97.50 79 ASP A N 1
ATOM 642 C CA . ASP A 1 79 ? -9.270 -3.652 18.110 1.00 97.50 79 ASP A CA 1
ATOM 643 C C . ASP A 1 79 ? -8.712 -5.072 18.264 1.00 97.50 79 ASP A C 1
ATOM 645 O O . ASP A 1 79 ? -7.529 -5.315 18.006 1.00 97.50 79 ASP A O 1
ATOM 649 N N . GLU A 1 80 ? -9.560 -6.024 18.653 1.00 97.38 80 GLU A N 1
ATOM 650 C CA . GLU A 1 80 ? -9.176 -7.422 18.875 1.00 97.38 80 GLU A CA 1
ATOM 651 C C . GLU A 1 80 ? -9.974 -8.359 17.962 1.00 97.38 80 GLU A C 1
ATOM 653 O O . GLU A 1 80 ? -11.146 -8.128 17.658 1.00 97.38 80 GLU A O 1
ATOM 658 N N . PHE A 1 81 ? -9.343 -9.442 17.513 1.00 95.62 81 PHE A N 1
ATOM 659 C CA . PHE A 1 81 ? -10.009 -10.509 16.774 1.00 95.62 81 PHE A CA 1
ATOM 660 C C . PHE A 1 81 ? -9.435 -11.869 17.169 1.00 95.62 81 PHE A C 1
ATOM 662 O O . PHE A 1 81 ? -8.267 -11.981 17.541 1.00 95.62 81 PHE A O 1
ATOM 669 N N . GLU A 1 82 ? -10.263 -12.903 17.065 1.00 97.44 82 GLU A N 1
ATOM 670 C CA . GLU A 1 82 ? -9.842 -14.292 17.210 1.00 97.44 82 GLU A CA 1
ATOM 671 C C . GLU A 1 82 ? -9.555 -14.871 15.825 1.00 97.44 82 GLU A C 1
ATOM 673 O O . GLU A 1 82 ? -10.294 -14.623 14.869 1.00 97.44 82 GLU A O 1
ATOM 678 N N . TYR A 1 83 ? -8.456 -15.608 15.711 1.00 95.44 83 TYR A N 1
ATOM 679 C CA . TYR A 1 83 ? -8.096 -16.330 14.500 1.00 95.44 83 TYR A CA 1
ATOM 680 C C . TYR A 1 83 ? -8.160 -17.825 14.784 1.00 95.44 83 TYR A C 1
ATOM 682 O O . TYR A 1 83 ? -7.401 -18.323 15.618 1.00 95.44 83 TYR A O 1
ATOM 690 N N . ASP A 1 84 ? -9.038 -18.516 14.063 1.00 96.38 84 ASP A N 1
ATOM 691 C CA . ASP A 1 84 ? -9.144 -19.969 14.072 1.00 96.38 84 ASP A CA 1
ATOM 692 C C . ASP A 1 84 ? -8.505 -20.538 12.790 1.00 96.38 84 ASP A C 1
ATOM 694 O O . ASP A 1 84 ? -8.992 -20.266 11.691 1.00 96.38 84 ASP A O 1
ATOM 698 N N . PRO A 1 85 ? -7.409 -21.315 12.884 1.00 95.25 85 PRO A N 1
ATOM 699 C CA . PRO A 1 85 ? -6.826 -21.989 11.727 1.00 95.25 85 PRO A CA 1
ATOM 700 C C . PRO A 1 85 ? -7.772 -22.973 11.021 1.00 95.25 85 PRO A C 1
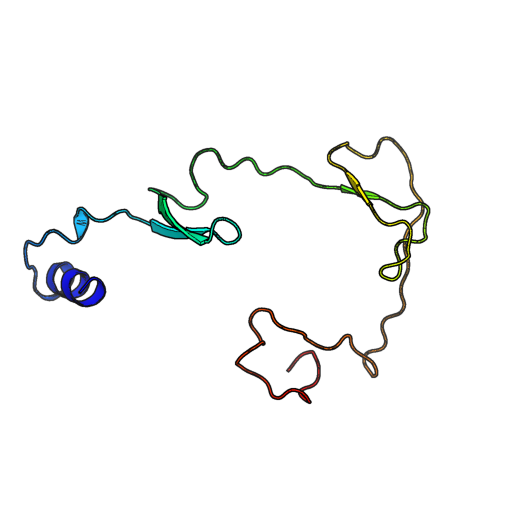ATOM 702 O O . PRO A 1 85 ? -7.564 -23.227 9.833 1.00 95.25 85 PRO A O 1
ATOM 705 N N . ASP A 1 86 ? -8.773 -23.523 11.721 1.00 96.19 86 ASP A N 1
ATOM 706 C CA . ASP A 1 86 ? -9.779 -24.421 11.137 1.00 96.19 86 ASP A CA 1
ATOM 707 C C . ASP A 1 86 ? -10.892 -23.647 10.390 1.00 96.19 86 ASP A C 1
ATOM 709 O O . ASP A 1 86 ? -11.624 -24.245 9.597 1.00 96.19 86 ASP A O 1
ATOM 713 N N . ASP A 1 87 ? -10.984 -22.322 10.575 1.00 92.06 87 ASP A N 1
ATOM 714 C CA . ASP A 1 87 ? -11.891 -21.408 9.855 1.00 92.06 87 ASP A CA 1
ATOM 715 C C . ASP A 1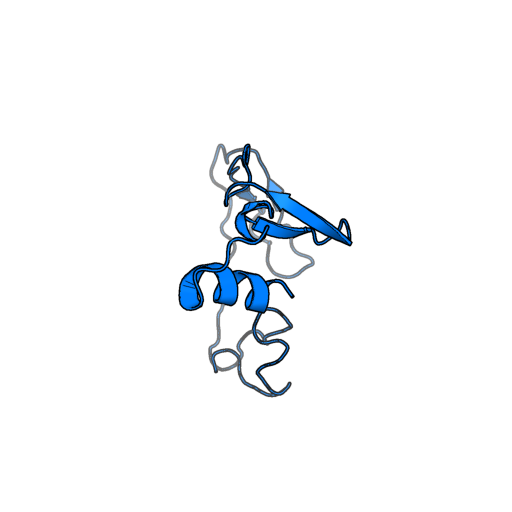 87 ? -11.149 -20.150 9.342 1.00 92.06 87 ASP A C 1
ATOM 717 O O . ASP A 1 87 ? -11.328 -19.035 9.849 1.00 92.06 87 ASP A O 1
ATOM 721 N N . PRO A 1 88 ? -10.260 -20.296 8.340 1.00 93.25 88 PRO A N 1
ATOM 722 C CA . PRO A 1 88 ? -9.480 -19.179 7.827 1.00 93.25 88 PRO A CA 1
ATOM 723 C C . PRO A 1 88 ? -10.308 -18.269 6.905 1.00 93.25 88 PRO A C 1
ATOM 725 O O . PRO A 1 88 ? -11.222 -18.702 6.204 1.00 93.25 88 PRO A O 1
ATOM 728 N N . VAL A 1 89 ? -9.913 -16.994 6.797 1.00 90.94 89 VAL A N 1
ATOM 729 C CA . VAL A 1 89 ? -10.535 -16.060 5.841 1.00 90.94 89 VAL A CA 1
ATOM 730 C C . VAL A 1 89 ? -10.299 -16.546 4.400 1.00 90.94 89 VAL A C 1
ATOM 732 O O . VAL A 1 89 ? -9.143 -16.721 4.000 1.00 90.94 89 VAL A O 1
ATOM 735 N N . PRO A 1 90 ? -11.354 -16.723 3.580 1.00 87.88 90 PRO A N 1
ATOM 736 C CA . PRO A 1 90 ? -11.211 -17.226 2.220 1.00 87.88 90 PRO A CA 1
ATOM 737 C C . PRO A 1 90 ? -10.452 -16.237 1.330 1.00 87.88 90 PRO A C 1
ATOM 739 O O . PRO A 1 90 ? -10.658 -15.021 1.383 1.00 87.88 90 PRO A O 1
ATOM 742 N N . THR A 1 91 ? -9.597 -16.768 0.455 1.00 85.31 91 THR A N 1
ATOM 743 C CA . THR A 1 91 ? -8.864 -15.949 -0.517 1.00 85.31 91 THR A CA 1
ATOM 744 C C . THR A 1 91 ? -9.793 -15.529 -1.653 1.00 85.31 91 THR A C 1
ATOM 746 O O . THR A 1 91 ? -10.281 -16.366 -2.408 1.00 85.31 91 THR A O 1
ATOM 749 N N . LEU A 1 92 ? -10.014 -14.222 -1.809 1.00 83.56 92 LEU A N 1
ATOM 750 C CA . LEU A 1 92 ? -10.837 -13.652 -2.877 1.00 83.56 92 LEU A CA 1
ATOM 751 C C . LEU A 1 92 ? -9.998 -12.690 -3.727 1.00 83.56 92 LEU A C 1
ATOM 753 O O . LEU A 1 92 ? -9.731 -11.557 -3.331 1.00 83.56 92 LEU A O 1
ATOM 757 N N . GLY A 1 93 ? -9.594 -13.134 -4.917 1.00 83.44 93 GLY A N 1
ATOM 758 C CA . GLY A 1 93 ? -8.829 -12.314 -5.857 1.00 83.44 93 GLY A CA 1
ATOM 759 C C . GLY A 1 93 ? -7.325 -12.266 -5.564 1.00 83.44 93 GLY A C 1
ATOM 760 O O . GLY A 1 93 ? -6.704 -13.274 -5.226 1.00 83.44 93 GLY A O 1
ATOM 761 N N . GLY A 1 94 ? -6.715 -11.093 -5.764 1.00 81.44 94 GLY A N 1
ATOM 762 C CA . GLY A 1 94 ? -5.275 -10.896 -5.579 1.00 81.44 94 GLY A CA 1
ATOM 763 C C . GLY A 1 94 ? -4.413 -11.751 -6.527 1.00 81.44 94 GLY A C 1
ATOM 764 O O . GLY A 1 94 ? -4.876 -12.130 -7.606 1.00 81.44 94 GLY A O 1
ATOM 765 N N . PRO A 1 95 ? -3.163 -12.077 -6.149 1.00 77.88 95 PRO A N 1
ATOM 766 C CA . PRO A 1 95 ? -2.255 -12.858 -6.994 1.00 77.88 95 PRO A CA 1
ATOM 767 C C . PRO A 1 95 ? -2.650 -14.343 -7.116 1.00 77.88 95 PRO A C 1
ATOM 769 O O . PRO A 1 95 ? -2.055 -15.058 -7.917 1.00 77.88 95 PRO A O 1
ATOM 772 N N . VAL A 1 96 ? -3.647 -14.804 -6.348 1.00 68.12 96 VAL A N 1
ATOM 773 C CA . VAL A 1 96 ? -4.132 -16.199 -6.323 1.00 68.12 96 VAL A CA 1
ATOM 774 C C . VAL A 1 96 ? -5.366 -16.409 -7.212 1.00 68.12 96 VAL A C 1
ATOM 776 O O . VAL A 1 96 ? -5.718 -17.543 -7.525 1.00 68.12 96 VAL A O 1
ATOM 779 N N . CYS A 1 97 ? -5.984 -15.323 -7.701 1.00 52.78 97 CYS A N 1
ATOM 780 C CA . CYS A 1 97 ? -7.224 -15.331 -8.496 1.00 52.78 97 CYS A CA 1
ATOM 781 C C . CYS A 1 97 ? -7.202 -16.281 -9.716 1.00 52.78 97 CYS A C 1
ATOM 783 O O . CYS A 1 97 ? -8.254 -16.677 -10.208 1.00 52.78 97 CYS A O 1
ATOM 785 N N . CYS A 1 98 ? -6.013 -16.665 -10.195 1.00 50.38 98 CYS A N 1
ATOM 786 C CA . CYS A 1 98 ? -5.836 -17.527 -11.364 1.00 50.38 98 CYS A CA 1
ATOM 787 C C . CYS A 1 98 ? -4.978 -18.782 -11.100 1.00 50.38 98 CYS A C 1
ATOM 789 O O . CYS A 1 98 ? -4.617 -19.465 -12.058 1.00 50.38 98 CYS A O 1
ATOM 791 N N . THR A 1 99 ? -4.620 -19.085 -9.845 1.00 53.66 99 THR A N 1
ATOM 792 C CA . THR A 1 99 ? -3.7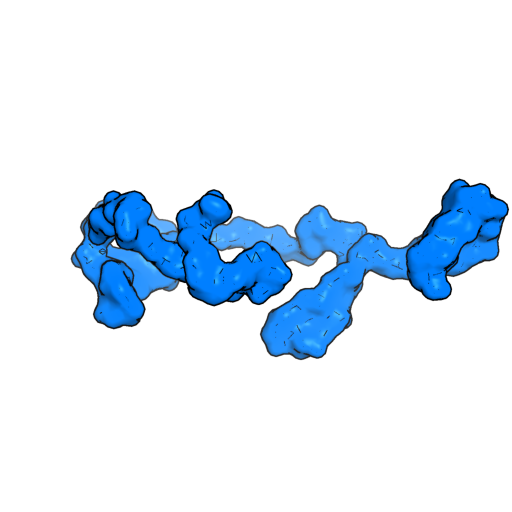32 -20.216 -9.494 1.00 53.66 99 THR A CA 1
ATOM 793 C C . THR A 1 99 ? -4.348 -21.229 -8.522 1.00 53.66 99 THR A C 1
ATOM 795 O O . THR A 1 99 ? -3.707 -22.238 -8.237 1.00 53.66 99 THR A O 1
ATOM 798 N N . GLY A 1 100 ? -5.589 -21.024 -8.064 1.00 52.06 100 GLY A N 1
ATOM 799 C CA . GLY A 1 100 ? -6.307 -21.948 -7.176 1.00 52.06 100 GLY A CA 1
ATOM 800 C C . GLY A 1 100 ? -7.754 -22.203 -7.608 1.00 52.06 100 GLY A C 1
ATOM 801 O O . GLY A 1 100 ? -8.393 -21.358 -8.233 1.00 52.06 100 GLY A O 1
ATOM 802 N N . THR A 1 101 ? -8.278 -23.389 -7.292 1.00 53.06 101 THR A N 1
ATOM 803 C CA . THR A 1 101 ? -9.714 -23.699 -7.383 1.00 53.06 101 THR A CA 1
ATOM 804 C C . THR A 1 101 ? -10.482 -22.952 -6.292 1.00 53.06 101 THR A C 1
ATOM 806 O O . THR A 1 101 ? -9.929 -22.708 -5.226 1.00 53.06 101 THR A O 1
ATOM 809 N N . ALA A 1 102 ? -11.761 -22.631 -6.525 1.00 53.06 102 ALA A N 1
ATOM 810 C CA . ALA A 1 102 ? -12.612 -21.905 -5.568 1.00 53.06 102 ALA A CA 1
ATOM 811 C C . ALA A 1 102 ? -12.692 -22.554 -4.166 1.00 53.06 102 ALA A C 1
ATOM 813 O O . ALA A 1 102 ? -12.982 -21.861 -3.198 1.00 53.06 102 ALA A O 1
ATOM 814 N N . ASP A 1 103 ? -12.393 -23.853 -4.071 1.00 56.72 103 ASP A N 1
ATOM 815 C CA . ASP A 1 103 ? -12.397 -24.645 -2.835 1.00 56.72 103 ASP A CA 1
ATOM 816 C C . ASP A 1 103 ? -10.998 -24.836 -2.210 1.00 56.72 103 ASP A C 1
ATOM 818 O O . ASP A 1 103 ? -10.832 -25.653 -1.305 1.00 56.72 103 ASP A O 1
ATOM 822 N N . ALA A 1 104 ? -9.960 -24.157 -2.712 1.00 55.09 104 ALA A N 1
ATOM 823 C CA . ALA A 1 104 ? -8.620 -24.275 -2.142 1.00 55.09 104 ALA A CA 1
ATOM 824 C C . ALA A 1 104 ? -8.554 -23.560 -0.775 1.00 55.09 104 ALA A C 1
ATOM 826 O O . ALA A 1 104 ? -8.959 -22.395 -0.687 1.00 55.09 104 ALA A O 1
ATOM 827 N N . PRO A 1 105 ? -8.048 -24.218 0.286 1.00 50.56 105 PRO A N 1
ATOM 828 C CA . PRO A 1 105 ? -7.881 -23.582 1.586 1.00 50.56 105 PRO A CA 1
ATOM 829 C C . PRO A 1 105 ? -6.941 -22.376 1.478 1.00 50.56 105 PRO A C 1
ATOM 831 O O . PRO A 1 105 ? -5.999 -22.352 0.680 1.00 50.56 105 PRO A O 1
ATOM 834 N N . ALA A 1 106 ? -7.199 -21.352 2.291 1.00 49.72 106 ALA A N 1
ATOM 835 C CA . ALA A 1 106 ? -6.280 -20.232 2.412 1.00 49.72 106 ALA A CA 1
ATOM 836 C C . ALA A 1 106 ? -4.933 -20.742 2.957 1.00 49.72 106 ALA A C 1
ATOM 838 O O . ALA A 1 106 ? -4.896 -21.403 3.990 1.00 49.72 106 ALA A O 1
ATOM 839 N N . GLY A 1 107 ? -3.833 -20.436 2.264 1.00 48.94 107 GLY A N 1
ATOM 840 C CA . GLY A 1 107 ? -2.478 -20.825 2.682 1.00 48.94 107 GLY A CA 1
ATOM 841 C C . GLY A 1 107 ? -1.763 -21.838 1.782 1.00 48.94 107 GLY A C 1
ATOM 842 O O . GLY A 1 107 ? -0.546 -21.967 1.917 1.00 48.94 107 GLY A O 1
ATOM 843 N N . GLY A 1 108 ? -2.465 -22.444 0.815 1.00 43.34 108 GLY A N 1
ATOM 844 C CA . GLY A 1 108 ? -1.894 -23.392 -0.155 1.00 43.34 108 GLY A CA 1
ATOM 845 C C . GLY A 1 108 ? -2.113 -24.858 0.190 1.00 43.34 108 GLY A C 1
ATOM 846 O O . GLY A 1 108 ? -2.241 -25.187 1.388 1.00 43.34 108 GLY A O 1
#

pLDDT: mean 89.37, std 14.1, range [43.34, 97.88]

Secondary structure (DSSP, 8-state):
-HHHHHHHHHHS----GGGGS-SEEEEETTTTEEEEESSSSPTT------EEE-SS---STTS--EEESSPP-S--PPP-----TTSPPPP-SGGGTTTS-TTPPTT-

Sequence (108 aa):
DIYLDWFQHWLAEEDNDVLDMPKLQYYLMGANEWRSAESWPVEGTEFRPLYLRSDGGANTRSGDGRLSWDVPTGEEPADEFEYDPDDPVPTLGGPVCCTGTADAPAGG

Foldseek 3Di:
DLVVQVCCVPVVVDDDCSVVDAPDWDQDPPVRDIDGANDPVHPPDDDQDKDWAAQQFPPDPPTRIDIDSDDDPDDHHDHDDDDDPVDHDQDDDDPCPPPDDSPDDPPD